Protein AF-A0A9D6FSY7-F1 (afdb_monomer_lite)

Sequence (154 aa):
MKGWLHASLIAGAVVLVAALAVVLFLSTRRRDRRDECRFHLMRMHNALAAAAPATAREWDHAPKGRAFWERSDDWPGARIPFDRRDLACPVLDRPTGSDYRGPAASYRALGPDDPIAADRDGNHLERGNVLLKSGTIVEADERLWTRAAKTTAD

Secondary structure (DSSP, 8-state):
-HHHHHHHHHHHHHHHHHHHHHHHHHHHHHHHHHHHHHHHHHHHHHHHHHSS-TT-GGGGGS--THHHHHTGGGSSSS-----GGGGS-TTSSS--S--EEEESS-GGG--TTSEEEEEPTTSSSS--EEEETTS-EEE--HHHHHHHHHHEE-

Radius of gyration: 21.58 Å; chains: 1; bounding box: 56×24×69 Å

Structure (mmCIF, N/CA/C/O backbone):
data_AF-A0A9D6FSY7-F1
#
_entry.id   AF-A0A9D6FSY7-F1
#
loop_
_atom_site.group_PDB
_atom_site.id
_atom_site.type_symbol
_atom_site.label_atom_id
_atom_site.label_alt_id
_atom_site.label_comp_id
_atom_site.label_asym_id
_atom_site.label_entity_id
_atom_site.label_seq_id
_atom_site.pdbx_PDB_ins_code
_atom_site.Cartn_x
_atom_site.Cartn_y
_atom_site.Cartn_z
_atom_site.occupancy
_atom_site.B_iso_or_equiv
_atom_site.auth_seq_id
_atom_site.auth_comp_id
_atom_site.auth_asym_id
_atom_site.auth_atom_id
_atom_site.pdbx_PDB_model_num
ATOM 1 N N . MET A 1 1 ? -34.454 2.048 52.355 1.00 61.84 1 MET A N 1
ATOM 2 C CA . MET A 1 1 ? -34.746 2.204 50.907 1.00 61.84 1 MET A CA 1
ATOM 3 C C . MET A 1 1 ? -33.768 3.118 50.151 1.00 61.84 1 MET A C 1
ATOM 5 O O . MET A 1 1 ? -33.443 2.782 49.024 1.00 61.84 1 MET A O 1
ATOM 9 N N . LYS A 1 2 ? -33.230 4.213 50.723 1.00 65.00 2 LYS A N 1
ATOM 10 C CA . LYS A 1 2 ? -32.299 5.126 50.006 1.00 65.00 2 LYS A CA 1
ATOM 11 C C . LYS A 1 2 ? -30.979 4.491 49.510 1.00 65.00 2 LYS A C 1
ATOM 13 O O . LYS A 1 2 ? -30.523 4.845 48.429 1.00 65.00 2 LYS A O 1
ATOM 18 N N . GLY A 1 3 ? -30.399 3.531 50.240 1.00 69.81 3 GLY A N 1
ATOM 19 C CA . GLY A 1 3 ? -29.103 2.923 49.879 1.00 69.81 3 GLY A CA 1
ATOM 20 C C . GLY A 1 3 ? -29.105 2.057 48.609 1.00 69.81 3 GLY A C 1
ATOM 21 O O . GLY A 1 3 ? -28.117 2.032 47.884 1.00 69.81 3 GLY A O 1
ATOM 22 N N . TRP A 1 4 ? -30.225 1.405 48.284 1.00 72.56 4 TRP A N 1
ATOM 23 C CA . TRP A 1 4 ? -30.329 0.527 47.106 1.00 72.56 4 TRP A CA 1
ATOM 24 C C . TRP A 1 4 ? -30.330 1.296 45.781 1.00 72.56 4 TRP A C 1
ATOM 26 O O . TRP A 1 4 ? -29.761 0.842 44.788 1.00 72.56 4 TRP A O 1
ATOM 36 N N . LEU A 1 5 ? -30.915 2.496 45.779 1.00 77.44 5 LEU A N 1
ATOM 37 C CA . LEU A 1 5 ? -30.916 3.376 44.610 1.00 77.44 5 LEU A CA 1
ATOM 38 C C . LEU A 1 5 ? -29.502 3.875 44.282 1.00 77.44 5 LEU A C 1
ATOM 40 O O . LEU A 1 5 ? -29.130 3.935 43.117 1.00 77.44 5 LEU A O 1
ATOM 44 N N . HIS A 1 6 ? -28.688 4.170 45.301 1.00 75.62 6 HIS A N 1
ATOM 45 C CA . HIS A 1 6 ? -27.320 4.663 45.101 1.00 75.62 6 HIS A CA 1
ATOM 46 C C . HIS A 1 6 ? -26.401 3.557 44.574 1.00 75.62 6 HIS A C 1
ATOM 48 O O . HIS A 1 6 ? -25.659 3.780 43.623 1.00 75.62 6 HIS A O 1
ATOM 54 N N . ALA A 1 7 ? -26.506 2.344 45.128 1.00 80.38 7 ALA A N 1
ATOM 55 C CA . ALA A 1 7 ? -25.750 1.191 44.643 1.00 80.38 7 ALA A CA 1
ATOM 56 C C . ALA A 1 7 ? -26.077 0.858 43.175 1.00 80.38 7 ALA A C 1
ATOM 58 O O . ALA A 1 7 ? -25.171 0.599 42.386 1.00 80.38 7 ALA A O 1
ATOM 59 N N . SER A 1 8 ? -27.356 0.937 42.790 1.00 83.12 8 SER A N 1
ATOM 60 C CA . SER A 1 8 ? -27.796 0.667 41.413 1.00 83.12 8 SER A CA 1
ATOM 61 C C . SER A 1 8 ? -27.295 1.722 40.420 1.00 83.12 8 SER A C 1
ATOM 63 O O . SER A 1 8 ? -26.854 1.375 39.327 1.00 83.12 8 SER A O 1
ATOM 65 N N . LEU A 1 9 ? -27.306 3.004 40.807 1.00 87.19 9 LEU A N 1
ATOM 66 C CA . LEU A 1 9 ? -26.772 4.094 39.981 1.00 87.19 9 LEU A CA 1
ATOM 67 C C . LEU A 1 9 ? -25.257 3.972 39.779 1.00 87.19 9 LEU A C 1
ATOM 69 O O . LEU A 1 9 ? -24.778 4.122 38.657 1.00 87.19 9 LEU A O 1
ATOM 73 N N . ILE A 1 10 ? -24.510 3.656 40.842 1.00 89.56 10 ILE A N 1
ATOM 74 C CA . ILE A 1 10 ? -23.056 3.461 40.764 1.00 89.56 10 ILE A CA 1
ATOM 75 C C . ILE A 1 10 ? -22.729 2.258 39.874 1.00 89.56 10 ILE A C 1
ATOM 77 O O . ILE A 1 10 ? -21.892 2.373 38.983 1.00 89.56 10 ILE A O 1
ATOM 81 N N . ALA A 1 11 ? -23.417 1.128 40.060 1.00 90.25 11 ALA A N 1
ATOM 82 C CA . ALA A 1 11 ? -23.221 -0.054 39.224 1.00 90.25 11 ALA A CA 1
ATOM 83 C C . ALA A 1 11 ? -23.515 0.237 37.742 1.00 90.25 11 ALA A C 1
ATOM 85 O O . ALA A 1 11 ? -22.718 -0.123 36.876 1.00 90.25 11 ALA A O 1
ATOM 86 N N . GLY A 1 12 ? -24.609 0.951 37.449 1.00 92.81 12 GLY A N 1
ATOM 87 C CA . GLY A 1 12 ? -24.945 1.370 36.087 1.00 92.81 12 GLY A CA 1
ATOM 88 C C . GLY A 1 12 ? -23.874 2.265 35.458 1.00 92.81 12 GLY A C 1
ATOM 89 O O . GLY A 1 12 ? -23.474 2.038 34.317 1.00 92.81 12 GLY A O 1
ATOM 90 N N . ALA A 1 13 ? -23.353 3.235 36.215 1.00 93.56 13 ALA A N 1
ATOM 91 C CA . ALA A 1 13 ? -22.275 4.106 35.752 1.00 93.56 13 ALA A CA 1
ATOM 92 C C . ALA A 1 13 ? -20.982 3.325 35.463 1.00 93.56 13 ALA A C 1
ATOM 94 O O . ALA A 1 13 ? -20.362 3.541 34.423 1.00 93.56 13 ALA A O 1
ATOM 95 N N . VAL A 1 14 ? -20.598 2.382 36.331 1.00 95.12 14 VAL A N 1
ATOM 96 C CA . VAL A 1 14 ? -19.404 1.542 36.133 1.00 95.12 14 VAL A CA 1
ATOM 97 C C . VAL A 1 14 ? -19.524 0.695 34.865 1.00 95.12 14 VAL A C 1
ATOM 99 O O . VAL A 1 14 ? -18.584 0.655 34.072 1.00 95.12 14 VAL A O 1
ATOM 102 N N . VAL A 1 15 ? -20.680 0.063 34.632 1.00 95.88 15 VAL A N 1
ATOM 103 C CA . VAL A 1 15 ? -20.919 -0.735 33.417 1.00 95.88 15 VAL A CA 1
ATOM 104 C C . VAL A 1 15 ? -20.836 0.133 32.161 1.00 95.88 15 VAL A C 1
ATOM 106 O O . VAL A 1 15 ? -20.191 -0.261 31.189 1.00 95.88 15 VAL A O 1
ATOM 109 N N . LEU A 1 16 ? -21.430 1.331 32.183 1.00 96.31 16 LEU A N 1
ATOM 110 C CA . LEU A 1 16 ? -21.378 2.260 31.053 1.00 96.31 16 LEU A CA 1
ATOM 111 C C . LEU A 1 16 ? -19.943 2.711 30.747 1.00 96.31 16 LEU A C 1
ATOM 113 O O . LEU A 1 16 ? -19.524 2.689 29.590 1.00 96.31 16 LEU A O 1
ATOM 117 N N . VAL A 1 17 ? -19.174 3.081 31.775 1.00 96.50 17 VAL A N 1
ATOM 118 C CA . VAL A 1 17 ? -17.769 3.490 31.622 1.00 96.50 17 VAL A CA 1
ATOM 119 C C . VAL A 1 17 ? -16.923 2.340 31.074 1.00 96.50 17 VAL A C 1
ATOM 121 O O . VAL A 1 17 ? -16.138 2.552 30.151 1.00 96.50 17 VAL A O 1
ATOM 124 N N . ALA A 1 18 ? -17.110 1.118 31.580 1.00 95.94 18 ALA A N 1
ATOM 125 C CA . ALA A 1 18 ? -16.401 -0.057 31.082 1.00 95.94 18 ALA A CA 1
ATOM 126 C C . ALA A 1 18 ? -16.729 -0.346 29.606 1.00 95.94 18 ALA A C 1
ATOM 128 O O . ALA A 1 18 ? -15.821 -0.587 28.810 1.00 95.94 18 ALA A O 1
ATOM 129 N N . ALA A 1 19 ? -18.005 -0.264 29.216 1.00 95.69 19 ALA A N 1
ATOM 130 C CA . ALA A 1 19 ? -18.425 -0.447 27.828 1.00 95.69 19 ALA A CA 1
ATOM 131 C C . ALA A 1 19 ? -17.809 0.611 26.897 1.00 95.69 19 ALA A C 1
ATOM 133 O O . ALA A 1 19 ? -17.279 0.270 25.839 1.00 95.69 19 ALA A O 1
ATOM 134 N N . LEU A 1 20 ? -17.809 1.884 27.308 1.00 95.62 20 LEU A N 1
ATOM 135 C CA . LEU A 1 20 ? -17.168 2.967 26.557 1.00 95.62 20 LEU A CA 1
ATOM 136 C C . LEU A 1 20 ? -15.657 2.746 26.412 1.00 95.62 20 LEU A C 1
ATOM 138 O O . LEU A 1 20 ? -15.123 2.907 25.316 1.00 95.62 20 LEU A O 1
ATOM 142 N N . ALA A 1 21 ? -14.977 2.327 27.483 1.00 95.12 21 ALA A N 1
ATOM 143 C CA . ALA A 1 21 ? -13.548 2.026 27.446 1.00 95.12 21 ALA A CA 1
ATOM 144 C C . ALA A 1 21 ? -13.226 0.901 26.447 1.00 95.12 21 ALA A C 1
ATOM 146 O O . ALA A 1 21 ? -12.274 1.021 25.678 1.00 95.12 21 ALA A O 1
ATOM 147 N N . VAL A 1 22 ? -14.050 -0.153 26.397 1.00 96.06 22 VAL A N 1
ATOM 148 C CA . VAL A 1 22 ? -13.904 -1.243 25.418 1.00 96.06 22 VAL A CA 1
ATOM 149 C C . VAL A 1 22 ? -14.079 -0.729 23.987 1.00 96.06 22 VAL A C 1
ATOM 151 O O . VAL A 1 22 ? -13.255 -1.035 23.127 1.00 96.06 22 VAL A O 1
ATOM 154 N N . VAL A 1 23 ? -15.110 0.079 23.717 1.00 94.88 23 VAL A N 1
ATOM 155 C CA . VAL A 1 23 ? -15.351 0.651 22.378 1.00 94.88 23 VAL A CA 1
ATOM 156 C C . VAL A 1 23 ? -14.181 1.529 21.932 1.00 94.88 23 VAL A C 1
ATOM 158 O O . VAL A 1 23 ? -13.703 1.389 20.804 1.00 94.88 23 VAL A O 1
ATOM 161 N N . LEU A 1 24 ? -13.684 2.396 22.819 1.00 93.38 24 LEU A N 1
ATOM 162 C CA . LEU A 1 24 ? -12.535 3.255 22.535 1.00 93.38 24 LEU A CA 1
ATOM 163 C C . LEU A 1 24 ? -11.276 2.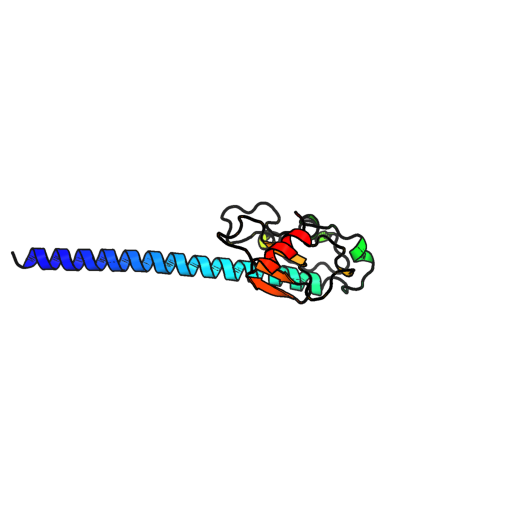431 22.258 1.00 93.38 24 LEU A C 1
ATOM 165 O O . LEU A 1 24 ? -10.621 2.665 21.247 1.00 93.38 24 LEU A O 1
ATOM 169 N N . PHE A 1 25 ? -10.988 1.425 23.087 1.00 93.19 25 PHE A N 1
ATOM 170 C CA . PHE A 1 25 ? -9.837 0.539 22.906 1.00 93.19 25 PHE A CA 1
ATOM 171 C C . PHE A 1 25 ? -9.888 -0.232 21.578 1.00 93.19 25 PHE A C 1
ATOM 173 O O . PHE A 1 25 ? -8.892 -0.333 20.863 1.00 93.19 25 PHE A O 1
ATOM 180 N N . LEU A 1 26 ? -11.057 -0.757 21.202 1.00 91.00 26 LEU A N 1
ATOM 181 C CA . LEU A 1 26 ? -11.227 -1.425 19.910 1.00 91.00 26 LEU A CA 1
ATOM 182 C C . LEU A 1 26 ? -11.065 -0.443 18.742 1.00 91.00 26 LEU A C 1
ATOM 184 O O . LEU A 1 26 ? -10.497 -0.807 17.711 1.00 91.00 26 LEU A O 1
ATOM 188 N N . SER A 1 27 ? -11.530 0.800 18.894 1.00 87.19 27 SER A N 1
ATOM 189 C CA . SER A 1 27 ? -11.366 1.839 17.877 1.00 87.19 27 SER A CA 1
ATOM 190 C C . SER A 1 27 ? -9.909 2.267 17.705 1.00 87.19 27 SER A C 1
ATOM 192 O O . SER A 1 27 ? -9.487 2.456 16.564 1.00 87.19 27 SER A O 1
ATOM 194 N N . THR A 1 28 ? -9.143 2.436 18.788 1.00 89.62 28 THR A N 1
ATOM 195 C CA . THR A 1 28 ? -7.717 2.795 18.701 1.00 89.62 28 THR A CA 1
ATOM 196 C C . THR A 1 28 ? -6.932 1.665 18.059 1.00 89.62 28 THR A C 1
ATOM 198 O O . THR A 1 28 ? -6.256 1.892 17.065 1.00 89.62 28 THR A O 1
ATOM 201 N N . ARG A 1 29 ? -7.159 0.419 18.494 1.00 88.88 29 ARG A N 1
ATOM 202 C CA . ARG A 1 29 ? -6.464 -0.746 17.935 1.00 88.88 29 ARG A CA 1
ATOM 203 C C . ARG A 1 29 ? -6.705 -0.926 16.431 1.00 88.88 29 ARG A C 1
ATOM 205 O O . ARG A 1 29 ? -5.813 -1.361 15.710 1.00 88.88 29 ARG A O 1
ATOM 212 N N . ARG A 1 30 ? -7.908 -0.598 15.940 1.00 86.31 30 ARG A N 1
ATOM 213 C CA . ARG A 1 30 ? -8.216 -0.610 14.497 1.00 86.31 30 ARG A CA 1
ATOM 214 C C . ARG A 1 30 ? -7.459 0.474 13.729 1.00 86.31 30 ARG A C 1
ATOM 216 O O . ARG A 1 30 ? -7.047 0.209 12.605 1.00 86.31 30 ARG A O 1
ATOM 223 N N . ARG A 1 31 ? -7.294 1.669 14.307 1.00 86.88 31 ARG A N 1
ATOM 224 C CA . ARG A 1 31 ? -6.498 2.749 13.701 1.00 86.88 31 ARG A CA 1
ATOM 225 C C . ARG A 1 31 ? -5.022 2.379 13.669 1.00 86.88 31 ARG A C 1
ATOM 227 O O . ARG A 1 31 ? -4.445 2.412 12.593 1.00 86.88 31 ARG A O 1
ATOM 234 N N . ASP A 1 32 ? -4.487 1.882 14.782 1.00 90.38 32 ASP A N 1
ATOM 235 C CA . ASP A 1 32 ? -3.085 1.464 14.883 1.00 90.38 32 ASP A CA 1
ATOM 236 C C . ASP A 1 32 ? -2.738 0.413 13.817 1.00 90.38 32 ASP A C 1
ATOM 238 O O . ASP A 1 32 ? -1.761 0.565 13.090 1.00 90.38 32 ASP A O 1
ATOM 242 N N . ARG A 1 33 ? -3.594 -0.606 13.634 1.00 91.31 33 ARG A N 1
ATOM 243 C CA . ARG A 1 33 ? -3.414 -1.615 12.572 1.00 91.31 33 ARG A CA 1
ATOM 244 C C . ARG A 1 33 ? -3.491 -1.017 11.161 1.00 91.31 33 ARG A C 1
ATOM 246 O O . ARG A 1 33 ? -2.769 -1.453 10.270 1.00 91.31 33 ARG A O 1
ATOM 253 N N . ARG A 1 34 ? -4.368 -0.035 10.917 1.00 90.88 34 ARG A N 1
ATOM 254 C CA . ARG A 1 34 ? -4.451 0.642 9.608 1.00 90.88 34 ARG A CA 1
ATOM 255 C C . ARG A 1 34 ? -3.198 1.477 9.331 1.00 90.88 34 ARG A C 1
ATOM 257 O O . ARG A 1 34 ? -2.698 1.446 8.209 1.00 90.88 34 ARG A O 1
ATOM 264 N N . ASP A 1 35 ? -2.676 2.171 10.336 1.00 92.69 35 ASP A N 1
ATOM 265 C CA . ASP A 1 35 ? -1.441 2.949 10.222 1.00 92.69 35 ASP A CA 1
ATOM 266 C C . ASP A 1 35 ? -0.224 2.037 10.021 1.00 92.69 35 ASP A C 1
ATOM 268 O O . ASP A 1 35 ? 0.632 2.320 9.183 1.00 92.69 35 ASP A O 1
ATOM 272 N N . GLU A 1 36 ? -0.193 0.887 10.696 1.00 93.75 36 GLU A N 1
ATOM 273 C CA . GLU A 1 36 ? 0.817 -0.153 10.494 1.00 93.75 36 GLU A CA 1
ATOM 274 C C . GLU A 1 36 ? 0.779 -0.718 9.063 1.00 93.75 36 GLU A C 1
ATOM 276 O O . GLU A 1 36 ? 1.824 -0.881 8.436 1.00 93.75 36 GLU A O 1
ATOM 281 N N . CYS A 1 37 ? -0.410 -0.919 8.482 1.00 93.75 37 CYS A N 1
ATOM 282 C CA . CYS A 1 37 ? -0.544 -1.326 7.078 1.00 93.75 37 CYS A CA 1
ATOM 283 C C . CYS A 1 37 ? 0.054 -0.279 6.121 1.00 93.75 37 CYS A C 1
ATOM 285 O O . CYS A 1 37 ? 0.814 -0.615 5.209 1.00 93.75 37 CYS A O 1
ATOM 287 N N . ARG A 1 38 ? -0.211 1.014 6.359 1.00 95.31 38 ARG A N 1
ATOM 288 C CA . ARG A 1 38 ? 0.403 2.104 5.579 1.00 95.31 38 ARG A CA 1
ATOM 289 C C . ARG A 1 38 ? 1.922 2.113 5.754 1.00 95.31 38 ARG A C 1
ATOM 291 O O . ARG A 1 38 ? 2.651 2.333 4.791 1.00 95.31 38 ARG A O 1
ATOM 298 N N . PHE A 1 39 ? 2.410 1.839 6.960 1.00 95.12 39 PHE A N 1
ATOM 299 C CA . PHE A 1 39 ? 3.839 1.736 7.233 1.00 95.12 39 PHE A CA 1
ATOM 300 C C . PHE A 1 39 ? 4.499 0.559 6.492 1.00 95.12 39 PHE A C 1
ATOM 302 O O . PHE A 1 39 ? 5.581 0.731 5.929 1.00 95.12 39 PHE A O 1
ATOM 309 N N . HIS A 1 40 ? 3.841 -0.603 6.415 1.00 94.81 40 HIS A N 1
ATOM 310 C CA . HIS A 1 40 ? 4.302 -1.749 5.620 1.00 94.81 40 HIS A CA 1
ATOM 311 C C . HIS A 1 40 ? 4.436 -1.385 4.135 1.00 94.81 40 HIS A C 1
ATOM 313 O O . HIS A 1 40 ? 5.511 -1.545 3.555 1.00 94.81 40 HIS A O 1
ATOM 319 N N . LEU A 1 41 ? 3.399 -0.782 3.546 1.00 95.19 41 LEU A N 1
ATOM 320 C CA . LEU A 1 41 ? 3.429 -0.313 2.156 1.00 95.19 41 LEU A CA 1
ATOM 321 C C . LEU A 1 41 ? 4.527 0.735 1.911 1.00 95.19 41 LEU A C 1
ATOM 323 O O . LEU A 1 41 ? 5.200 0.701 0.882 1.00 95.19 41 LEU A O 1
ATOM 327 N N . MET A 1 42 ? 4.758 1.639 2.866 1.00 95.56 42 MET A N 1
ATOM 328 C CA . MET A 1 42 ? 5.838 2.627 2.785 1.00 95.56 42 MET A CA 1
ATOM 329 C C . MET A 1 42 ? 7.218 1.957 2.776 1.00 95.56 42 MET A C 1
ATOM 331 O O . MET A 1 42 ? 8.090 2.335 1.996 1.00 95.56 42 MET A O 1
ATOM 335 N N . ARG A 1 43 ? 7.433 0.935 3.613 1.00 94.31 43 ARG A N 1
ATOM 336 C CA . ARG A 1 43 ? 8.686 0.162 3.617 1.00 94.31 43 ARG A CA 1
ATOM 337 C C . ARG A 1 43 ? 8.905 -0.580 2.304 1.00 94.31 43 ARG A C 1
ATOM 339 O O . ARG A 1 43 ? 10.021 -0.554 1.789 1.00 94.31 43 ARG A O 1
ATOM 346 N N . MET A 1 44 ? 7.850 -1.176 1.747 1.00 93.19 44 MET A N 1
ATOM 347 C CA . MET A 1 44 ? 7.895 -1.811 0.427 1.00 93.19 44 MET A CA 1
ATOM 348 C C . MET A 1 44 ? 8.283 -0.800 -0.661 1.00 93.19 44 MET A C 1
ATOM 350 O O . MET A 1 44 ? 9.155 -1.091 -1.480 1.00 93.19 44 MET A O 1
ATOM 354 N N . HIS A 1 45 ? 7.698 0.406 -0.644 1.00 93.75 45 HIS A N 1
ATOM 355 C CA . HIS A 1 45 ? 8.062 1.482 -1.573 1.00 93.75 45 HIS A CA 1
ATOM 356 C C . HIS A 1 45 ? 9.519 1.909 -1.425 1.00 93.75 45 HIS A C 1
ATOM 358 O O . HIS A 1 45 ? 10.235 1.947 -2.418 1.00 93.75 45 HIS A O 1
ATOM 364 N N . ASN A 1 46 ? 9.979 2.171 -0.201 1.00 91.56 46 ASN A N 1
ATOM 365 C CA . ASN A 1 46 ? 11.355 2.598 0.051 1.00 91.56 46 ASN A CA 1
ATOM 366 C C . ASN A 1 46 ? 12.372 1.548 -0.408 1.00 91.56 46 ASN A C 1
ATOM 368 O O . ASN A 1 46 ? 13.396 1.894 -0.996 1.00 91.56 46 ASN A O 1
ATOM 372 N N . ALA A 1 47 ? 12.082 0.264 -0.180 1.00 90.81 47 ALA A N 1
ATOM 373 C CA . ALA A 1 47 ? 12.9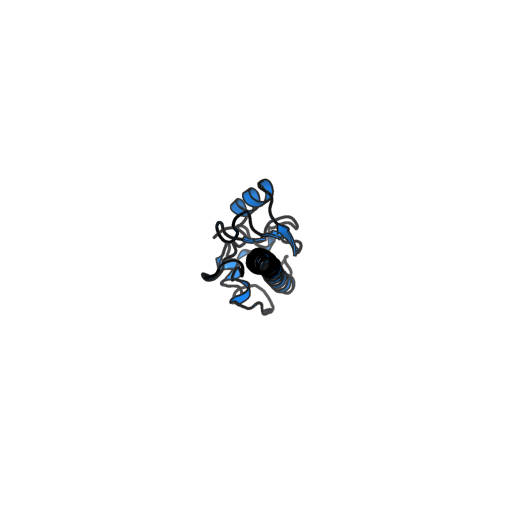29 -0.814 -0.666 1.00 90.81 47 ALA A CA 1
ATOM 374 C C . ALA A 1 47 ? 12.964 -0.873 -2.197 1.00 90.81 47 ALA A C 1
ATOM 376 O O . ALA A 1 47 ? 14.033 -1.040 -2.773 1.00 90.81 47 ALA A O 1
ATOM 377 N N . LEU A 1 48 ? 11.822 -0.676 -2.858 1.00 90.00 48 LEU A N 1
ATOM 378 C CA . LEU A 1 48 ? 11.738 -0.625 -4.315 1.00 90.00 48 LEU A CA 1
ATOM 379 C C . LEU A 1 48 ? 12.422 0.617 -4.908 1.00 90.00 48 LEU A C 1
ATOM 381 O O . LEU A 1 48 ? 13.052 0.535 -5.957 1.00 90.00 48 LEU A O 1
ATOM 385 N N . ALA A 1 49 ? 12.304 1.766 -4.245 1.00 88.12 49 ALA A N 1
ATOM 386 C CA . ALA A 1 49 ? 12.900 3.028 -4.669 1.00 88.12 49 ALA A CA 1
ATOM 387 C C . ALA A 1 49 ? 14.428 3.014 -4.573 1.00 88.12 49 ALA A C 1
ATOM 389 O O . ALA A 1 49 ? 15.094 3.710 -5.339 1.00 88.12 49 ALA A O 1
ATOM 390 N N . ALA A 1 50 ? 14.970 2.247 -3.630 1.00 85.94 50 ALA A N 1
ATOM 391 C CA . ALA A 1 50 ? 16.405 2.134 -3.441 1.00 85.94 50 ALA A CA 1
ATOM 392 C C . ALA A 1 50 ? 16.999 0.835 -4.039 1.00 85.94 50 ALA A C 1
ATOM 394 O O . ALA A 1 50 ? 18.216 0.750 -4.219 1.00 85.94 50 ALA A O 1
ATOM 395 N N . ALA A 1 51 ? 16.159 -0.123 -4.458 1.00 81.50 51 ALA A N 1
ATOM 396 C CA . ALA A 1 51 ? 16.508 -1.068 -5.519 1.00 81.50 51 ALA A CA 1
ATOM 397 C C . ALA A 1 51 ? 16.819 -0.290 -6.819 1.00 81.50 51 ALA A C 1
ATOM 399 O O . ALA A 1 51 ? 16.529 0.902 -6.919 1.00 81.50 51 ALA A O 1
ATOM 400 N N . ALA A 1 52 ? 17.480 -0.922 -7.795 1.00 68.62 52 ALA A N 1
ATOM 401 C CA . ALA A 1 52 ? 18.058 -0.241 -8.965 1.00 68.62 52 ALA A CA 1
ATOM 402 C C . ALA A 1 52 ? 17.106 0.780 -9.639 1.00 68.62 52 ALA A C 1
ATOM 404 O O . ALA A 1 52 ? 15.886 0.595 -9.586 1.00 68.62 52 ALA A O 1
ATOM 405 N N . PRO A 1 53 ? 17.630 1.811 -10.349 1.00 79.75 53 PRO A N 1
ATOM 406 C CA . PRO A 1 53 ? 16.814 2.866 -10.950 1.00 79.75 53 PRO A CA 1
ATOM 407 C C . PRO A 1 53 ? 15.585 2.312 -11.670 1.00 79.75 53 PRO A C 1
ATOM 409 O O . PRO A 1 53 ? 15.686 1.333 -12.406 1.00 79.75 53 PRO A O 1
ATOM 412 N N . ALA A 1 54 ? 14.427 2.958 -11.518 1.00 69.62 54 ALA A N 1
ATOM 413 C CA . ALA A 1 54 ? 13.173 2.484 -12.117 1.00 69.62 54 ALA A CA 1
ATOM 414 C C . ALA A 1 54 ? 13.218 2.368 -13.657 1.00 69.62 54 ALA A C 1
ATOM 416 O O . ALA A 1 54 ? 12.319 1.784 -14.255 1.00 69.62 54 ALA A O 1
ATOM 417 N N . THR A 1 55 ? 14.245 2.931 -14.300 1.00 73.88 55 THR A N 1
ATOM 418 C CA . THR A 1 55 ? 14.529 2.854 -15.739 1.00 73.88 55 THR A CA 1
ATOM 419 C C . THR A 1 55 ? 15.363 1.635 -16.147 1.00 73.88 55 THR A C 1
ATOM 421 O O . THR A 1 55 ? 15.530 1.402 -17.347 1.00 73.88 55 THR A O 1
ATOM 424 N N . ALA A 1 56 ? 15.877 0.856 -15.190 1.00 84.06 56 ALA A N 1
ATOM 425 C CA . ALA A 1 56 ? 16.691 -0.326 -15.450 1.00 84.06 56 ALA A CA 1
ATOM 426 C C . ALA A 1 56 ? 15.911 -1.347 -16.299 1.00 84.06 56 ALA A C 1
ATOM 428 O O . ALA A 1 56 ? 14.703 -1.540 -16.122 1.00 84.06 56 ALA A O 1
ATOM 429 N N . ARG A 1 57 ? 16.579 -1.962 -17.283 1.00 89.25 57 ARG A N 1
ATOM 430 C CA . ARG A 1 57 ? 15.921 -2.870 -18.241 1.00 89.25 57 ARG A CA 1
ATOM 431 C C . ARG A 1 57 ? 15.522 -4.194 -17.608 1.00 89.25 57 ARG A C 1
ATOM 433 O O . ARG A 1 57 ? 14.538 -4.798 -18.011 1.00 89.25 57 ARG A O 1
ATOM 440 N N . GLU A 1 58 ? 16.247 -4.585 -16.580 1.00 90.81 58 GLU A N 1
ATOM 441 C CA . GLU A 1 58 ? 16.083 -5.794 -15.796 1.00 90.81 58 GLU A CA 1
ATOM 442 C C . GLU A 1 58 ? 14.701 -5.861 -15.122 1.00 90.81 58 GLU A C 1
ATOM 444 O O . GLU A 1 58 ? 14.165 -6.951 -14.930 1.00 90.81 58 GLU A O 1
ATOM 449 N N . TRP A 1 59 ? 14.067 -4.710 -14.854 1.00 90.69 59 TRP A N 1
ATOM 450 C CA . TRP A 1 59 ? 12.700 -4.644 -14.324 1.00 90.69 59 TRP A CA 1
ATOM 451 C C . TRP A 1 59 ? 11.641 -5.229 -15.269 1.00 90.69 59 TRP A C 1
ATOM 453 O O . TRP A 1 59 ? 10.571 -5.612 -14.802 1.00 90.69 59 TRP A O 1
ATOM 463 N N . ASP A 1 60 ? 11.922 -5.352 -16.572 1.00 92.06 60 ASP A N 1
ATOM 464 C CA . ASP A 1 60 ? 11.008 -6.004 -17.522 1.00 92.06 60 ASP A CA 1
ATOM 465 C C . ASP A 1 60 ? 10.878 -7.514 -17.285 1.00 92.06 60 ASP A C 1
ATOM 467 O O . ASP A 1 60 ? 9.887 -8.120 -17.700 1.00 92.06 60 ASP A O 1
ATOM 471 N N . HIS A 1 61 ? 11.865 -8.108 -16.613 1.00 91.50 61 HIS A N 1
ATOM 472 C CA . HIS A 1 61 ? 11.910 -9.530 -16.279 1.00 91.50 61 HIS A CA 1
ATOM 473 C C . HIS A 1 61 ? 11.502 -9.816 -14.833 1.00 91.50 61 HIS A C 1
ATOM 475 O O . HIS A 1 61 ? 11.367 -10.984 -14.465 1.00 91.50 61 HIS A O 1
ATOM 481 N N . ALA A 1 62 ? 11.294 -8.774 -14.021 1.00 91.31 62 ALA A N 1
ATOM 482 C CA . ALA A 1 62 ? 10.803 -8.944 -12.666 1.00 91.31 62 ALA A CA 1
ATOM 483 C C . ALA A 1 62 ? 9.428 -9.646 -12.687 1.00 91.31 62 ALA A C 1
ATOM 485 O O . ALA A 1 62 ? 8.628 -9.419 -13.608 1.00 91.31 62 ALA A O 1
ATOM 486 N N . PRO A 1 63 ? 9.129 -10.497 -11.689 1.00 92.19 63 PRO A N 1
ATOM 487 C CA . PRO A 1 63 ? 7.813 -11.112 -11.564 1.00 92.19 63 PRO A CA 1
ATOM 488 C C . PRO A 1 63 ? 6.700 -10.059 -11.490 1.00 92.19 63 PRO A C 1
ATOM 490 O O . PRO A 1 63 ? 6.940 -8.889 -11.229 1.00 92.19 63 PRO A O 1
ATOM 493 N N . LYS A 1 64 ? 5.458 -10.464 -11.729 1.00 93.62 64 LYS A N 1
ATOM 494 C CA . LYS A 1 64 ? 4.288 -9.575 -11.677 1.00 93.62 64 LYS A CA 1
ATOM 495 C C . LYS A 1 64 ? 3.307 -10.081 -10.634 1.00 93.62 64 LYS A C 1
ATOM 497 O O . LYS A 1 64 ? 3.469 -11.189 -10.122 1.00 93.62 64 LYS A O 1
ATOM 502 N N . GLY A 1 65 ? 2.290 -9.278 -10.343 1.00 94.19 65 GLY A N 1
ATOM 503 C CA . GLY A 1 65 ? 1.294 -9.607 -9.334 1.00 94.19 65 GLY A CA 1
ATOM 504 C C . GLY A 1 65 ? 1.943 -9.836 -7.975 1.00 94.19 65 GLY A C 1
ATOM 505 O O . GLY A 1 65 ? 2.988 -9.261 -7.675 1.00 94.19 65 GLY A O 1
ATOM 506 N N . ARG A 1 66 ? 1.368 -10.708 -7.158 1.00 92.31 66 ARG A N 1
ATOM 507 C CA . ARG A 1 66 ? 1.888 -11.019 -5.817 1.00 92.31 66 ARG A CA 1
ATOM 508 C C . ARG A 1 66 ? 3.319 -11.553 -5.829 1.00 92.31 66 ARG A C 1
ATOM 510 O O . ARG A 1 66 ? 4.125 -11.196 -4.970 1.00 92.31 66 ARG A O 1
ATOM 517 N N . ALA A 1 67 ? 3.659 -12.342 -6.849 1.00 92.75 67 ALA A N 1
ATOM 518 C CA . ALA A 1 67 ? 4.998 -12.893 -7.013 1.00 92.75 67 ALA A CA 1
ATOM 519 C C . ALA A 1 67 ? 6.071 -11.799 -7.140 1.00 92.75 67 ALA A C 1
ATOM 521 O O . ALA A 1 67 ? 7.224 -12.062 -6.810 1.00 92.75 67 ALA A O 1
ATOM 522 N N . PHE A 1 68 ? 5.711 -10.582 -7.577 1.00 93.81 68 PHE A N 1
ATOM 523 C CA . PHE A 1 68 ? 6.618 -9.430 -7.558 1.00 93.81 68 PHE A CA 1
ATOM 524 C C . PHE A 1 68 ? 7.159 -9.177 -6.150 1.00 93.81 68 PHE A C 1
ATOM 526 O O . PHE A 1 68 ? 8.361 -8.998 -5.992 1.00 93.81 68 PHE A O 1
ATOM 533 N N . TRP A 1 69 ? 6.299 -9.216 -5.131 1.00 92.62 69 TRP A N 1
ATOM 534 C CA . TRP A 1 69 ? 6.683 -8.986 -3.740 1.00 92.62 69 TRP A CA 1
ATOM 535 C C . TRP A 1 69 ? 7.343 -10.205 -3.102 1.00 92.62 69 TRP A C 1
ATOM 537 O O . TRP A 1 69 ? 8.348 -10.077 -2.411 1.00 92.62 69 TRP A O 1
ATOM 547 N N . GLU A 1 70 ? 6.792 -11.395 -3.343 1.00 91.31 70 GLU A N 1
ATOM 548 C CA . GLU A 1 70 ? 7.274 -12.640 -2.729 1.00 91.31 70 GLU A CA 1
ATOM 549 C C . GLU A 1 70 ? 8.664 -13.049 -3.222 1.00 91.31 70 GLU A C 1
ATOM 551 O O . GLU A 1 70 ? 9.403 -13.731 -2.510 1.00 91.31 70 GLU A O 1
ATOM 556 N N . ARG A 1 71 ? 9.023 -12.618 -4.433 1.00 91.19 71 ARG A N 1
ATOM 557 C CA . ARG A 1 71 ? 10.322 -12.857 -5.062 1.00 91.19 71 ARG A CA 1
ATOM 558 C C . ARG A 1 71 ? 11.153 -11.579 -5.137 1.00 91.19 71 ARG A C 1
ATOM 560 O O . ARG A 1 71 ? 11.871 -11.361 -6.109 1.00 91.19 71 ARG A O 1
ATOM 567 N N . SER A 1 72 ? 11.073 -10.733 -4.114 1.00 89.94 72 SER A N 1
ATOM 568 C CA . SER A 1 72 ? 11.888 -9.516 -4.028 1.00 89.94 72 SER A CA 1
ATOM 569 C C . SER A 1 72 ? 13.395 -9.785 -4.017 1.00 89.94 72 SER A C 1
ATOM 571 O O . SER A 1 72 ? 14.178 -8.928 -4.417 1.00 89.94 72 SER A O 1
ATOM 573 N N . ASP A 1 73 ? 13.809 -11.003 -3.660 1.00 86.81 73 ASP A N 1
ATOM 574 C CA . ASP A 1 73 ? 15.194 -11.468 -3.780 1.00 86.81 73 ASP A CA 1
ATOM 575 C C . ASP A 1 73 ? 15.717 -11.520 -5.229 1.00 86.81 73 ASP A C 1
ATOM 577 O O . ASP A 1 73 ? 16.941 -11.519 -5.416 1.00 86.81 73 ASP A O 1
ATOM 581 N N . ASP A 1 74 ? 14.808 -11.554 -6.215 1.00 86.44 74 ASP A N 1
ATOM 582 C CA . ASP A 1 74 ? 15.087 -11.569 -7.658 1.00 86.44 74 ASP A CA 1
ATOM 583 C C . ASP A 1 74 ? 15.058 -10.158 -8.278 1.00 86.44 74 ASP A C 1
ATOM 585 O O . ASP A 1 74 ? 15.216 -10.008 -9.494 1.00 86.44 74 ASP A O 1
ATOM 589 N N . TRP A 1 75 ? 14.808 -9.110 -7.483 1.00 88.88 75 TRP A N 1
ATOM 590 C CA . TRP A 1 75 ? 14.750 -7.746 -8.002 1.00 88.88 75 TRP A CA 1
ATOM 591 C C . TRP A 1 75 ? 16.118 -7.248 -8.487 1.00 88.88 75 TRP A C 1
ATOM 593 O O . TRP A 1 75 ? 17.153 -7.582 -7.904 1.00 88.88 75 TRP A O 1
ATOM 603 N N . PRO A 1 76 ? 16.145 -6.391 -9.522 1.00 86.81 76 PRO A N 1
ATOM 604 C CA . PRO A 1 76 ? 17.373 -5.746 -9.961 1.00 86.81 76 PRO A CA 1
ATOM 605 C C . PRO A 1 76 ? 17.995 -4.851 -8.877 1.00 86.81 76 PRO A C 1
ATOM 607 O O . PRO A 1 76 ? 17.332 -3.987 -8.300 1.00 86.81 76 PRO A O 1
ATOM 610 N N . GLY A 1 77 ? 19.310 -4.973 -8.681 1.00 83.06 77 GLY A N 1
ATOM 611 C CA . GLY A 1 77 ? 20.104 -4.055 -7.859 1.00 83.06 77 GLY A CA 1
ATOM 612 C C . GLY A 1 77 ? 20.445 -4.559 -6.460 1.00 83.06 77 GLY A C 1
ATOM 613 O O . GLY A 1 77 ? 20.463 -5.757 -6.186 1.00 83.06 77 GLY A O 1
ATOM 614 N N . ALA A 1 78 ? 20.799 -3.617 -5.582 1.00 69.81 78 ALA A N 1
ATOM 615 C CA . ALA A 1 78 ? 21.138 -3.926 -4.202 1.00 69.81 78 ALA A CA 1
ATOM 616 C C . ALA A 1 78 ? 19.883 -4.364 -3.441 1.00 69.81 78 ALA A C 1
ATOM 618 O O . ALA A 1 78 ? 18.844 -3.708 -3.505 1.00 69.81 78 ALA A O 1
ATOM 619 N N . ARG A 1 79 ? 19.996 -5.465 -2.694 1.00 69.69 79 ARG A N 1
ATOM 620 C CA . ARG A 1 79 ? 18.922 -5.929 -1.816 1.00 69.69 79 ARG A CA 1
ATOM 621 C C . ARG A 1 79 ? 18.720 -4.930 -0.692 1.00 69.69 79 ARG A C 1
ATOM 623 O O . ARG A 1 79 ? 19.651 -4.663 0.068 1.00 69.69 79 ARG A O 1
ATOM 630 N N . ILE A 1 80 ? 17.498 -4.432 -0.563 1.00 65.31 80 ILE A N 1
ATOM 631 C CA . ILE A 1 80 ? 17.116 -3.577 0.555 1.00 65.31 80 ILE A CA 1
ATOM 632 C C . ILE A 1 80 ? 16.117 -4.333 1.409 1.00 65.31 80 ILE A C 1
ATOM 634 O O . ILE A 1 80 ? 15.110 -4.813 0.884 1.00 65.31 80 ILE A O 1
ATOM 638 N N . PRO A 1 81 ? 16.399 -4.481 2.712 1.00 65.38 81 PRO A N 1
ATOM 639 C CA . PRO A 1 81 ? 15.597 -5.326 3.564 1.00 65.38 81 PRO A CA 1
ATOM 640 C C . PRO A 1 81 ? 14.275 -4.627 3.868 1.00 65.38 81 PRO A C 1
ATOM 642 O O . PRO A 1 81 ? 14.199 -3.729 4.705 1.00 65.38 81 PRO A O 1
ATOM 645 N N . PHE A 1 82 ? 13.217 -5.086 3.214 1.00 79.62 82 PHE A N 1
ATOM 646 C CA . PHE A 1 82 ? 11.926 -5.176 3.871 1.00 79.62 82 PHE A CA 1
ATOM 647 C C . PHE A 1 82 ? 11.735 -6.640 4.300 1.00 79.62 82 PHE A C 1
ATOM 649 O O . PHE A 1 82 ? 12.247 -7.571 3.677 1.00 79.62 82 PHE A O 1
ATOM 656 N N . ASP A 1 83 ? 11.104 -6.837 5.447 1.00 86.75 83 ASP A N 1
ATOM 657 C CA . ASP A 1 83 ? 10.908 -8.145 6.059 1.00 86.75 83 ASP A CA 1
ATOM 658 C C . ASP A 1 83 ? 9.697 -8.807 5.393 1.00 86.75 83 ASP A C 1
ATOM 660 O O . ASP A 1 83 ? 8.754 -8.124 4.997 1.00 86.75 83 ASP A O 1
ATOM 664 N N . ARG A 1 84 ? 9.662 -10.141 5.308 1.00 86.94 84 ARG A N 1
ATOM 665 C CA . ARG A 1 84 ? 8.455 -10.848 4.845 1.00 86.94 84 ARG A CA 1
ATOM 666 C C . ARG A 1 84 ? 7.227 -10.512 5.693 1.00 86.94 84 ARG A C 1
ATOM 668 O O . ARG A 1 84 ? 6.114 -10.578 5.189 1.00 86.94 84 ARG A O 1
ATOM 675 N N . ARG A 1 85 ? 7.417 -10.099 6.949 1.00 89.38 85 ARG A N 1
ATOM 676 C CA . ARG A 1 85 ? 6.362 -9.550 7.812 1.00 89.38 85 ARG A CA 1
ATOM 677 C C . ARG A 1 85 ? 5.720 -8.280 7.254 1.00 89.38 85 ARG A C 1
ATOM 679 O O . ARG A 1 85 ? 4.549 -8.053 7.524 1.00 89.38 85 ARG A O 1
ATOM 686 N N . ASP A 1 86 ? 6.427 -7.500 6.441 1.00 91.81 86 ASP A N 1
ATOM 687 C CA . ASP A 1 86 ? 5.845 -6.320 5.793 1.00 91.81 86 ASP A CA 1
ATOM 688 C C . ASP A 1 86 ? 4.917 -6.695 4.641 1.00 91.81 86 ASP A C 1
ATOM 690 O O . ASP A 1 86 ? 4.122 -5.873 4.208 1.00 91.81 86 ASP A O 1
ATOM 694 N N . LEU A 1 87 ? 4.996 -7.935 4.146 1.00 92.94 87 LEU A N 1
ATOM 695 C CA . LEU A 1 87 ? 4.074 -8.451 3.137 1.00 92.94 87 LEU A CA 1
ATOM 696 C C . LEU A 1 87 ? 2.752 -8.930 3.741 1.00 92.94 87 LEU A C 1
ATOM 698 O O . LEU A 1 87 ? 1.815 -9.199 2.993 1.00 92.94 87 LEU A O 1
ATOM 702 N N . ALA A 1 88 ? 2.664 -9.005 5.068 1.00 93.38 88 ALA A N 1
ATOM 703 C CA . ALA A 1 88 ? 1.437 -9.303 5.781 1.00 93.38 88 ALA A CA 1
ATOM 704 C C . ALA A 1 88 ? 0.623 -8.024 6.011 1.00 93.38 88 ALA A C 1
ATOM 706 O O . ALA A 1 88 ? 1.168 -6.975 6.380 1.00 93.38 88 ALA A O 1
ATOM 707 N N . CYS A 1 89 ? -0.694 -8.119 5.847 1.00 92.50 89 CYS A N 1
ATOM 708 C CA . CYS A 1 89 ? -1.595 -7.049 6.256 1.00 92.50 89 CYS A CA 1
ATOM 709 C C . CYS A 1 89 ? -1.853 -7.177 7.769 1.00 92.50 89 CYS A C 1
ATOM 711 O O . CYS A 1 89 ? -2.452 -8.164 8.192 1.00 92.50 89 CYS A O 1
ATOM 713 N N . PRO A 1 90 ? -1.466 -6.198 8.608 1.00 91.56 90 PRO A N 1
ATOM 714 C CA . PRO A 1 90 ? -1.651 -6.275 10.066 1.00 91.56 90 PRO A CA 1
ATOM 715 C C . PRO A 1 90 ? -3.124 -6.188 10.498 1.00 91.56 90 PRO A C 1
ATOM 717 O O . PRO A 1 90 ? -3.464 -6.422 11.661 1.00 91.56 90 PRO A O 1
ATOM 720 N N . VAL A 1 91 ? -4.022 -5.839 9.571 1.00 89.50 91 VAL A N 1
ATOM 721 C CA . VAL A 1 91 ? -5.470 -5.876 9.800 1.00 89.50 91 VAL A CA 1
ATOM 722 C C . VAL A 1 91 ? -5.985 -7.318 9.804 1.00 89.50 91 VAL A C 1
ATOM 724 O O . VAL A 1 91 ? -6.909 -7.616 10.565 1.00 89.50 91 VAL A O 1
ATOM 727 N N . LEU A 1 92 ? -5.354 -8.217 9.037 1.00 87.31 92 LEU A N 1
ATOM 728 C CA . LEU A 1 92 ? -5.660 -9.643 9.040 1.00 87.31 92 LEU A CA 1
ATOM 729 C C . LEU A 1 92 ? -5.053 -10.329 10.267 1.00 87.31 92 LEU A C 1
ATOM 731 O O . LEU A 1 92 ? -3.860 -10.237 10.536 1.00 87.31 92 LEU A O 1
ATOM 735 N N . ASP A 1 93 ? -5.863 -11.109 10.984 1.00 74.38 93 ASP A N 1
ATOM 736 C CA . ASP A 1 93 ? -5.376 -11.889 12.130 1.00 74.38 93 ASP A CA 1
ATOM 737 C C . ASP A 1 93 ? -4.569 -13.142 11.703 1.00 74.38 93 ASP A C 1
ATOM 739 O O . ASP A 1 93 ? -3.952 -13.794 12.547 1.00 74.38 93 ASP A O 1
ATOM 743 N N . ARG A 1 94 ? -4.578 -13.511 10.409 1.00 78.50 94 ARG A N 1
ATOM 744 C CA . ARG A 1 94 ? -3.852 -14.669 9.848 1.00 78.50 94 ARG A CA 1
ATOM 745 C C . ARG A 1 94 ? -3.261 -14.348 8.465 1.00 78.50 94 ARG A C 1
ATOM 747 O O . ARG A 1 94 ? -3.961 -14.536 7.471 1.00 78.50 94 ARG A O 1
ATOM 754 N N . PRO A 1 95 ? -2.004 -13.892 8.387 1.00 77.25 95 PRO A N 1
ATOM 755 C CA . PRO A 1 95 ? -1.383 -13.549 7.111 1.00 77.25 95 PRO A CA 1
ATOM 756 C C . PRO A 1 95 ? -1.046 -14.783 6.265 1.00 77.25 95 PRO A C 1
ATOM 758 O O . PRO A 1 95 ? -0.686 -15.835 6.803 1.00 77.25 95 PRO A O 1
ATOM 761 N N . THR A 1 96 ? -1.152 -14.659 4.937 1.00 69.19 96 THR A N 1
ATOM 762 C CA . THR A 1 96 ? -1.005 -15.778 3.982 1.00 69.19 96 THR A CA 1
ATOM 763 C C . THR A 1 96 ? 0.041 -15.511 2.899 1.00 69.19 96 THR A C 1
ATOM 765 O O . THR A 1 96 ? -0.254 -15.505 1.707 1.00 69.19 96 THR A O 1
ATOM 768 N N . GLY A 1 97 ? 1.295 -15.320 3.311 1.00 81.94 97 GLY A N 1
ATOM 769 C CA . GLY A 1 97 ? 2.363 -14.926 2.390 1.00 81.94 97 GLY A CA 1
ATOM 770 C C . GLY A 1 97 ? 2.299 -13.425 2.145 1.00 81.94 97 GLY A C 1
ATOM 771 O O . GLY A 1 97 ? 2.374 -12.666 3.110 1.00 81.94 97 GLY A O 1
ATOM 772 N N . SER A 1 98 ? 2.164 -12.999 0.885 1.00 87.81 98 SER A N 1
ATOM 773 C CA . SER A 1 98 ? 1.856 -11.600 0.588 1.00 87.81 98 SER A CA 1
ATOM 774 C C . SER A 1 98 ? 0.347 -11.360 0.537 1.00 87.81 98 SER A C 1
ATOM 776 O O . SER A 1 98 ? -0.367 -11.846 -0.345 1.00 87.81 98 SER A O 1
ATOM 778 N N . ASP A 1 99 ? -0.133 -10.563 1.488 1.00 93.44 99 ASP A N 1
ATOM 779 C CA . ASP A 1 99 ? -1.515 -10.096 1.552 1.00 93.44 99 ASP A CA 1
ATOM 780 C C . ASP A 1 99 ? -1.734 -8.843 0.684 1.00 93.44 99 ASP A C 1
ATOM 782 O O . ASP A 1 99 ? -2.816 -8.261 0.706 1.00 93.44 99 ASP A O 1
ATOM 786 N N . TYR A 1 100 ? -0.744 -8.447 -0.120 1.00 94.06 100 TYR A N 1
ATOM 787 C CA . TYR A 1 100 ? -0.830 -7.328 -1.053 1.00 94.06 100 TYR A CA 1
ATOM 788 C C . TYR A 1 100 ? -0.743 -7.827 -2.496 1.00 94.06 100 TYR A C 1
ATOM 790 O O . TYR A 1 100 ? 0.101 -8.650 -2.854 1.00 94.06 100 TYR A O 1
ATOM 798 N N . ARG A 1 101 ? -1.590 -7.275 -3.362 1.00 95.00 101 ARG A N 1
ATOM 799 C CA . ARG A 1 101 ? -1.440 -7.396 -4.814 1.00 95.00 101 ARG A CA 1
ATOM 800 C C . ARG A 1 101 ? -0.175 -6.661 -5.253 1.00 95.00 101 ARG A C 1
ATOM 802 O O . ARG A 1 101 ? 0.179 -5.632 -4.673 1.00 95.00 101 ARG A O 1
ATOM 809 N N . GLY A 1 102 ? 0.486 -7.151 -6.296 1.00 94.56 102 GLY A N 1
ATOM 810 C CA . GLY A 1 102 ? 1.613 -6.457 -6.936 1.00 94.56 102 GLY A CA 1
ATOM 811 C C . GLY A 1 102 ? 1.289 -5.998 -8.354 1.00 94.56 102 GLY A C 1
ATOM 812 O O . GLY A 1 102 ? 0.189 -6.255 -8.838 1.00 94.56 102 GLY A O 1
ATOM 813 N N . PRO A 1 103 ? 2.204 -5.310 -9.048 1.00 95.00 103 PRO A N 1
ATOM 814 C CA . PRO A 1 103 ? 1.909 -4.666 -10.323 1.00 95.00 103 PRO A CA 1
ATOM 815 C C . PRO A 1 103 ? 1.573 -5.686 -11.422 1.00 95.00 103 PRO A C 1
ATOM 817 O O . PRO A 1 103 ? 2.239 -6.711 -11.562 1.00 95.00 103 PRO A O 1
ATOM 820 N N . ALA A 1 104 ? 0.564 -5.401 -12.247 1.00 93.19 104 ALA A N 1
ATOM 821 C CA . ALA A 1 104 ? 0.189 -6.241 -13.392 1.00 93.19 104 ALA A CA 1
ATOM 822 C C . ALA A 1 104 ? 1.073 -5.995 -14.633 1.00 93.19 104 ALA A C 1
ATOM 824 O O . ALA A 1 104 ? 1.117 -6.818 -15.550 1.00 93.19 104 ALA A O 1
ATOM 825 N N . ALA A 1 105 ? 1.794 -4.872 -14.673 1.00 93.25 105 ALA A N 1
ATOM 826 C CA . ALA A 1 105 ? 2.750 -4.527 -15.724 1.00 93.25 105 ALA A CA 1
ATOM 827 C C . ALA A 1 105 ? 4.194 -4.518 -15.192 1.00 93.25 105 ALA A C 1
ATOM 829 O O . ALA A 1 105 ? 4.420 -4.579 -13.987 1.00 93.25 105 ALA A O 1
ATOM 830 N N . SER A 1 106 ? 5.177 -4.441 -16.100 1.00 92.50 106 SER A N 1
ATOM 831 C CA . SER A 1 106 ? 6.586 -4.222 -15.723 1.00 92.50 106 SER A CA 1
ATOM 832 C C . SER A 1 106 ? 6.697 -2.945 -14.894 1.00 92.50 106 SER A C 1
ATOM 834 O O . SER A 1 106 ? 6.130 -1.920 -15.281 1.00 92.50 106 SER A O 1
ATOM 836 N N . TYR A 1 107 ? 7.463 -2.980 -13.799 1.00 91.38 107 TYR A N 1
ATOM 837 C CA . TYR A 1 107 ? 7.669 -1.811 -12.941 1.00 91.38 107 TYR A CA 1
ATOM 838 C C . TYR A 1 107 ? 8.158 -0.591 -13.735 1.00 91.38 107 TYR A C 1
ATOM 840 O O . TYR A 1 107 ? 7.720 0.535 -13.482 1.00 91.38 107 TYR A O 1
ATOM 848 N N . ARG A 1 108 ? 8.991 -0.804 -14.764 1.00 92.00 108 ARG A N 1
ATOM 849 C CA . ARG A 1 108 ? 9.481 0.271 -15.638 1.00 92.00 108 ARG A CA 1
ATOM 850 C C . ARG A 1 108 ? 8.360 0.951 -16.428 1.00 92.00 108 ARG A C 1
ATOM 852 O O . ARG A 1 108 ? 8.429 2.157 -16.641 1.00 92.00 108 ARG A O 1
ATOM 859 N N . ALA A 1 109 ? 7.340 0.202 -16.846 1.00 93.06 109 ALA A N 1
ATOM 860 C CA . ALA A 1 109 ? 6.246 0.697 -17.687 1.00 93.06 109 ALA A CA 1
ATOM 861 C C . ALA A 1 109 ? 5.200 1.529 -16.924 1.00 93.06 109 ALA A C 1
ATOM 863 O O . ALA A 1 109 ? 4.385 2.200 -17.549 1.00 93.06 109 ALA A O 1
ATOM 864 N N . LEU A 1 110 ? 5.215 1.477 -15.593 1.00 92.88 110 LEU A N 1
ATOM 865 C CA . LEU A 1 110 ? 4.266 2.192 -14.745 1.00 92.88 110 LEU A CA 1
ATOM 866 C C . LEU A 1 110 ? 4.627 3.681 -14.640 1.00 92.88 110 LEU A C 1
ATOM 868 O O . LEU A 1 110 ? 5.796 4.036 -14.449 1.00 92.88 110 LEU A O 1
ATOM 872 N N . GLY A 1 111 ? 3.623 4.548 -14.720 1.00 94.19 111 GLY A N 1
ATOM 873 C CA . GLY A 1 111 ? 3.720 5.971 -14.409 1.00 94.19 111 GLY A CA 1
ATOM 874 C C . GLY A 1 111 ? 3.655 6.252 -12.899 1.00 94.19 111 GLY A C 1
ATOM 875 O O . GLY A 1 111 ? 3.359 5.349 -12.116 1.00 94.19 111 GLY A O 1
ATOM 876 N N . PRO A 1 112 ? 3.921 7.499 -12.461 1.00 94.06 112 PRO A N 1
ATOM 877 C CA . PRO A 1 112 ? 3.912 7.871 -11.041 1.00 94.06 112 PRO A CA 1
ATOM 878 C C . PRO A 1 112 ? 2.584 7.578 -10.328 1.00 94.06 112 PRO A C 1
ATOM 880 O O . PRO A 1 112 ? 2.590 7.126 -9.186 1.00 94.06 112 PRO A O 1
ATOM 883 N N . ASP A 1 113 ? 1.461 7.773 -11.022 1.00 95.50 113 ASP A N 1
ATOM 884 C CA . ASP A 1 113 ? 0.114 7.594 -10.468 1.00 95.50 113 ASP A CA 1
ATOM 885 C C . ASP A 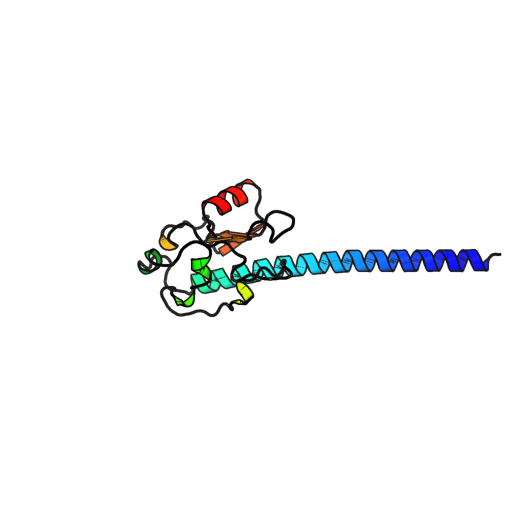1 113 ? -0.456 6.189 -10.694 1.00 95.50 113 ASP A C 1
ATOM 887 O O . ASP A 1 113 ? -1.653 5.964 -10.486 1.00 95.50 113 ASP A O 1
ATOM 891 N N . ASP A 1 114 ? 0.351 5.252 -11.198 1.00 94.94 114 ASP A N 1
ATOM 892 C CA . ASP A 1 114 ? -0.077 3.869 -11.360 1.00 94.94 114 ASP A CA 1
ATOM 893 C C . ASP A 1 114 ? 0.068 3.091 -10.044 1.00 94.94 114 ASP A C 1
ATOM 895 O O . ASP A 1 114 ? 1.098 3.202 -9.368 1.00 94.94 114 ASP A O 1
ATOM 899 N N . PRO A 1 115 ? -0.942 2.280 -9.677 1.00 96.31 115 PRO A N 1
ATOM 900 C CA . PRO A 1 115 ? -0.848 1.374 -8.541 1.00 96.31 115 PRO A CA 1
ATOM 901 C C . PRO A 1 115 ? 0.283 0.360 -8.725 1.00 96.31 115 PRO A C 1
ATOM 903 O O . PRO A 1 115 ? 0.311 -0.374 -9.714 1.00 96.31 115 PRO A O 1
ATOM 906 N N . ILE A 1 116 ? 1.180 0.288 -7.743 1.00 95.56 116 ILE A N 1
ATOM 907 C CA . ILE A 1 116 ? 2.215 -0.749 -7.652 1.00 95.56 116 ILE A CA 1
ATOM 908 C C . ILE A 1 116 ? 1.861 -1.801 -6.604 1.00 95.56 116 ILE A C 1
ATOM 910 O O . ILE A 1 116 ? 2.216 -2.960 -6.781 1.00 95.56 116 ILE A O 1
ATOM 914 N N . ALA A 1 117 ? 1.119 -1.432 -5.556 1.00 95.88 117 ALA A N 1
ATOM 915 C CA . ALA A 1 117 ? 0.564 -2.373 -4.592 1.00 95.88 117 ALA A CA 1
ATOM 916 C C . ALA A 1 117 ? -0.865 -1.986 -4.218 1.00 95.88 117 ALA A C 1
ATOM 918 O O . ALA A 1 117 ? -1.234 -0.810 -4.249 1.00 95.88 117 ALA A O 1
ATOM 919 N N . ALA A 1 118 ? -1.659 -2.972 -3.829 1.00 95.56 118 ALA A N 1
ATOM 920 C CA . ALA A 1 118 ? -2.963 -2.749 -3.223 1.00 95.56 118 ALA A CA 1
ATOM 921 C C . ALA A 1 118 ? -3.250 -3.855 -2.216 1.00 95.56 118 ALA A C 1
ATOM 923 O O . ALA A 1 118 ? -2.822 -4.991 -2.418 1.00 95.56 118 ALA A O 1
ATOM 924 N N . ASP A 1 119 ? -3.998 -3.544 -1.167 1.00 93.88 119 ASP A N 1
ATOM 925 C CA . ASP A 1 119 ? -4.587 -4.578 -0.321 1.00 93.88 119 ASP A CA 1
ATOM 926 C C . ASP A 1 119 ? -5.426 -5.568 -1.147 1.00 93.88 119 ASP A C 1
ATOM 928 O O . ASP A 1 119 ? -5.955 -5.246 -2.218 1.00 93.88 119 ASP A O 1
ATOM 932 N N . ARG A 1 120 ? -5.556 -6.795 -0.645 1.00 91.25 120 ARG A N 1
ATOM 933 C CA . ARG A 1 120 ? -6.457 -7.793 -1.226 1.00 91.25 120 ARG A CA 1
ATOM 934 C C . ARG A 1 120 ? -7.880 -7.588 -0.720 1.00 91.25 120 ARG A C 1
ATOM 936 O O . ARG A 1 120 ? -8.113 -7.052 0.366 1.00 91.25 120 ARG A O 1
ATOM 943 N N . ASP A 1 121 ? -8.842 -8.045 -1.518 1.00 87.31 121 ASP A N 1
ATOM 944 C CA . ASP A 1 121 ? -10.240 -8.065 -1.095 1.00 87.31 121 ASP A CA 1
ATOM 945 C C . ASP A 1 121 ? -10.372 -8.918 0.179 1.00 87.31 121 ASP A C 1
ATOM 947 O O . ASP A 1 121 ? -9.902 -10.054 0.232 1.00 87.31 121 ASP A O 1
ATOM 951 N N . GLY A 1 122 ? -10.994 -8.351 1.215 1.00 85.50 122 GLY A N 1
ATOM 952 C CA . GLY A 1 122 ? -11.154 -8.991 2.523 1.00 85.50 122 GLY A CA 1
ATOM 953 C C . GLY A 1 122 ? -10.076 -8.660 3.562 1.00 85.50 122 GLY A C 1
ATOM 954 O O . GLY A 1 122 ? -10.286 -8.975 4.732 1.00 85.50 122 GLY A O 1
ATOM 955 N N . ASN A 1 123 ? -8.977 -7.981 3.198 1.00 87.31 123 ASN A N 1
ATOM 956 C CA . ASN A 1 123 ? -8.000 -7.488 4.183 1.00 87.31 123 ASN A CA 1
ATOM 957 C C . ASN A 1 123 ? -8.621 -6.453 5.129 1.00 87.31 123 ASN A C 1
ATOM 959 O O . ASN A 1 123 ? -8.360 -6.439 6.330 1.00 87.31 123 ASN A O 1
ATOM 963 N N . HIS A 1 124 ? -9.450 -5.575 4.568 1.00 86.88 124 HIS A N 1
ATOM 964 C CA . HIS A 1 124 ? -10.162 -4.518 5.269 1.00 86.88 124 HIS A CA 1
ATOM 965 C C . HIS A 1 124 ? -11.675 -4.779 5.167 1.00 86.88 124 HIS A C 1
ATOM 967 O O . HIS A 1 124 ? -12.143 -5.404 4.218 1.00 86.88 124 HIS A O 1
ATOM 973 N N . LEU A 1 125 ? -12.454 -4.310 6.156 1.00 78.12 125 LEU A N 1
ATOM 974 C CA . LEU A 1 125 ? -13.931 -4.374 6.110 1.00 78.12 125 LEU A CA 1
ATOM 975 C C . LEU A 1 125 ? -14.514 -3.552 4.950 1.00 78.12 125 LEU A C 1
ATOM 977 O O . LEU A 1 125 ? -15.620 -3.814 4.488 1.00 78.12 125 LEU A O 1
ATOM 981 N N . GLU A 1 126 ? -13.762 -2.547 4.517 1.00 82.12 126 GLU A N 1
ATOM 982 C CA . GLU A 1 126 ? -14.035 -1.716 3.353 1.00 82.12 126 GLU A CA 1
ATOM 983 C C . GLU A 1 126 ? -12.914 -1.944 2.328 1.00 82.12 126 GLU A C 1
ATOM 985 O O . GLU A 1 126 ? -12.217 -2.958 2.347 1.00 82.12 126 GLU A O 1
ATOM 990 N N . ARG A 1 127 ? -12.705 -0.980 1.435 1.00 82.06 127 ARG A N 1
ATOM 991 C CA . ARG A 1 127 ? -11.534 -0.952 0.556 1.00 82.06 127 ARG A CA 1
ATOM 992 C C . ARG A 1 127 ? -10.271 -0.759 1.400 1.00 82.06 127 ARG A C 1
ATOM 994 O O . ARG A 1 127 ? -10.321 -0.195 2.493 1.00 82.06 127 ARG A O 1
ATOM 1001 N N . GLY A 1 128 ? -9.146 -1.260 0.909 1.00 90.06 128 GLY A N 1
ATOM 1002 C CA . GLY A 1 128 ? -7.865 -1.107 1.588 1.00 90.06 128 GLY A CA 1
ATOM 1003 C C . GLY A 1 128 ? -7.053 0.075 1.066 1.00 90.06 128 GLY A C 1
ATOM 1004 O O . GLY A 1 128 ? -7.549 0.976 0.381 1.00 90.06 128 GLY A O 1
ATOM 1005 N N . ASN A 1 129 ? -5.772 0.055 1.393 1.00 94.88 129 ASN A N 1
ATOM 1006 C CA . ASN A 1 129 ? -4.792 0.996 0.897 1.00 94.88 129 ASN A CA 1
ATOM 1007 C C . ASN A 1 129 ? -4.306 0.598 -0.503 1.00 94.88 129 ASN A C 1
ATOM 1009 O O . ASN A 1 129 ? -4.180 -0.577 -0.857 1.00 94.88 129 ASN A O 1
ATOM 1013 N N . VAL A 1 130 ? -3.986 1.617 -1.293 1.00 96.31 130 VAL A N 1
ATOM 1014 C CA . VAL A 1 130 ? -3.302 1.497 -2.579 1.00 96.31 130 VAL A CA 1
ATOM 1015 C C . VAL A 1 130 ? -2.009 2.299 -2.500 1.00 96.31 130 VAL A C 1
ATOM 1017 O O . VAL A 1 130 ? -2.017 3.469 -2.111 1.00 96.31 130 VAL A O 1
ATOM 1020 N N . LEU A 1 131 ? -0.904 1.660 -2.875 1.00 96.88 131 LEU A N 1
ATOM 1021 C CA . LEU A 1 131 ? 0.409 2.273 -3.027 1.00 96.88 131 LEU A CA 1
ATOM 1022 C C . LEU A 1 131 ? 0.635 2.596 -4.506 1.00 96.88 131 LEU A C 1
ATOM 1024 O O . LEU A 1 131 ? 0.636 1.700 -5.354 1.00 96.88 131 LEU A O 1
ATOM 1028 N N . LEU A 1 132 ? 0.853 3.872 -4.807 1.00 97.00 132 LEU A N 1
ATOM 1029 C CA . LEU A 1 132 ? 1.216 4.352 -6.139 1.00 97.00 132 LEU A CA 1
ATOM 1030 C C . LEU A 1 132 ? 2.736 4.321 -6.330 1.00 97.00 132 LEU A C 1
ATOM 1032 O O . LEU A 1 132 ? 3.494 4.387 -5.360 1.00 97.00 132 LEU A O 1
ATOM 1036 N N . LYS A 1 133 ? 3.202 4.262 -7.582 1.00 95.12 133 LYS A N 1
ATOM 1037 C CA . LYS A 1 133 ? 4.642 4.279 -7.897 1.00 95.12 133 LYS A CA 1
ATOM 1038 C C . LYS A 1 133 ? 5.362 5.514 -7.347 1.00 95.12 133 LYS A C 1
ATOM 1040 O O . LYS A 1 133 ? 6.528 5.428 -6.966 1.00 95.12 133 LYS A O 1
ATOM 1045 N N . SER A 1 134 ? 4.666 6.646 -7.266 1.00 95.12 134 SER A N 1
ATOM 1046 C CA . SER A 1 134 ? 5.151 7.881 -6.641 1.00 95.12 134 SER A CA 1
ATOM 1047 C C . SER A 1 134 ? 5.517 7.730 -5.157 1.00 95.12 134 SER A C 1
ATOM 1049 O O . SER A 1 134 ? 6.197 8.598 -4.618 1.00 95.12 134 SER A O 1
ATOM 1051 N N . GLY A 1 135 ? 5.067 6.660 -4.493 1.00 95.25 135 GLY A N 1
ATOM 1052 C CA . GLY A 1 135 ? 5.174 6.465 -3.045 1.00 95.25 135 GLY A CA 1
ATOM 1053 C C . GLY A 1 135 ? 3.964 6.974 -2.272 1.00 95.25 135 GLY A C 1
ATOM 1054 O O . GLY A 1 135 ? 3.892 6.823 -1.054 1.00 95.25 135 GLY A O 1
ATOM 1055 N N . THR A 1 136 ? 2.981 7.564 -2.956 1.00 97.12 136 THR A N 1
ATOM 1056 C CA . THR A 1 136 ? 1.738 7.983 -2.310 1.00 97.12 136 THR A CA 1
ATOM 1057 C C . THR A 1 136 ? 0.912 6.762 -1.902 1.00 97.12 136 THR A C 1
ATOM 1059 O O . THR A 1 136 ? 0.634 5.889 -2.723 1.00 97.12 136 THR A O 1
ATOM 1062 N N . ILE A 1 137 ? 0.487 6.734 -0.637 1.00 96.56 137 ILE A N 1
ATOM 1063 C CA . ILE A 1 137 ? -0.400 5.709 -0.079 1.00 96.56 137 ILE A CA 1
ATOM 1064 C C . ILE A 1 137 ? -1.749 6.347 0.220 1.00 96.56 137 ILE A C 1
ATOM 1066 O O . ILE A 1 137 ? -1.843 7.305 0.995 1.00 96.56 137 ILE A O 1
ATOM 1070 N N . VAL A 1 138 ? -2.804 5.802 -0.368 1.00 94.06 138 VAL A N 1
ATOM 1071 C CA . VAL A 1 138 ? -4.166 6.327 -0.239 1.00 94.06 138 VAL A CA 1
ATOM 1072 C C . VAL A 1 138 ? -5.123 5.221 0.170 1.00 94.06 138 VAL A C 1
ATOM 1074 O O . VAL A 1 138 ? -5.007 4.091 -0.297 1.00 94.06 138 VAL A O 1
ATOM 1077 N N . GLU A 1 139 ? -6.070 5.552 1.045 1.00 93.00 139 GLU A N 1
ATOM 1078 C CA . GLU A 1 139 ? -7.238 4.699 1.268 1.00 93.00 139 GLU A CA 1
ATOM 1079 C C . GLU A 1 139 ? -8.120 4.826 0.023 1.00 93.00 139 GLU A C 1
ATOM 1081 O O . GLU A 1 139 ? -8.459 5.937 -0.393 1.00 93.00 139 GLU A O 1
ATOM 1086 N N . ALA A 1 140 ? -8.385 3.709 -0.649 1.00 89.00 140 ALA A N 1
ATOM 1087 C CA . ALA A 1 140 ? -8.947 3.758 -1.988 1.00 89.00 140 ALA A CA 1
ATOM 1088 C C . ALA A 1 140 ? -10.450 4.051 -1.977 1.00 89.00 140 ALA A C 1
ATOM 1090 O O . ALA A 1 140 ? -11.240 3.349 -1.343 1.00 89.00 140 ALA A O 1
ATOM 1091 N N . ASP A 1 141 ? -10.864 5.029 -2.781 1.00 91.62 141 ASP A N 1
ATOM 1092 C CA . ASP A 1 141 ? -12.256 5.128 -3.210 1.00 91.62 141 ASP A CA 1
ATOM 1093 C C . ASP A 1 141 ? -12.606 4.015 -4.222 1.00 91.62 141 ASP A C 1
ATOM 1095 O O . ASP A 1 141 ? -11.771 3.195 -4.614 1.00 91.62 141 ASP A O 1
ATOM 1099 N N . GLU A 1 142 ? -13.862 3.964 -4.665 1.00 88.50 142 GLU A N 1
ATOM 1100 C CA . GLU A 1 142 ? -14.335 2.936 -5.602 1.00 88.50 142 GLU A CA 1
ATOM 1101 C C . GLU A 1 142 ? -13.580 2.917 -6.925 1.00 88.50 142 GLU A C 1
ATOM 1103 O O . GLU A 1 142 ? -13.269 1.856 -7.477 1.00 88.50 142 GLU A O 1
ATOM 1108 N N . ARG A 1 143 ? -13.285 4.110 -7.437 1.00 91.12 143 ARG A N 1
ATOM 1109 C CA . ARG A 1 143 ? -12.662 4.286 -8.739 1.00 91.12 143 ARG A CA 1
ATOM 1110 C C . ARG A 1 143 ? -11.218 3.817 -8.680 1.00 91.12 143 ARG A C 1
ATOM 1112 O O . ARG A 1 143 ? -10.784 3.075 -9.565 1.00 91.12 143 ARG A O 1
ATOM 1119 N N . LEU A 1 144 ? -10.487 4.227 -7.647 1.00 91.12 144 LEU A N 1
ATOM 1120 C CA . LEU A 1 144 ? -9.108 3.822 -7.450 1.00 91.12 144 LEU A CA 1
ATOM 1121 C C . LEU A 1 144 ? -9.007 2.334 -7.135 1.00 91.12 144 LEU A C 1
ATOM 1123 O O . LEU A 1 144 ? -8.139 1.676 -7.698 1.00 91.12 144 LEU A O 1
ATOM 1127 N N . TRP A 1 145 ? -9.910 1.787 -6.319 1.00 89.62 145 TRP A N 1
ATOM 1128 C CA . TRP A 1 145 ? -9.929 0.356 -6.020 1.00 89.62 145 TRP A CA 1
ATOM 1129 C C . TRP A 1 145 ? -10.157 -0.480 -7.279 1.00 89.62 145 TRP A C 1
ATOM 1131 O O . TRP A 1 145 ? -9.412 -1.417 -7.551 1.00 89.62 145 TRP A O 1
ATOM 1141 N N . THR A 1 146 ? -11.123 -0.083 -8.111 1.00 88.69 146 THR A N 1
ATOM 1142 C CA . THR A 1 146 ? -11.402 -0.751 -9.391 1.00 88.69 146 THR A CA 1
ATOM 1143 C C . THR A 1 146 ? -10.218 -0.656 -10.350 1.00 88.69 146 THR A C 1
ATOM 1145 O O . THR A 1 146 ? -9.918 -1.616 -11.060 1.00 88.69 146 THR A O 1
ATOM 1148 N N . ARG A 1 147 ? -9.534 0.495 -10.396 1.00 90.62 147 ARG A N 1
ATOM 1149 C CA . ARG A 1 147 ? -8.310 0.655 -11.191 1.00 90.62 147 ARG A CA 1
ATOM 1150 C C . ARG A 1 147 ? -7.207 -0.252 -10.658 1.00 90.62 147 ARG A C 1
ATOM 1152 O O . ARG A 1 147 ? -6.650 -1.008 -11.443 1.00 90.62 147 ARG A O 1
ATOM 1159 N N . ALA A 1 148 ? -6.948 -0.217 -9.353 1.00 87.69 148 AL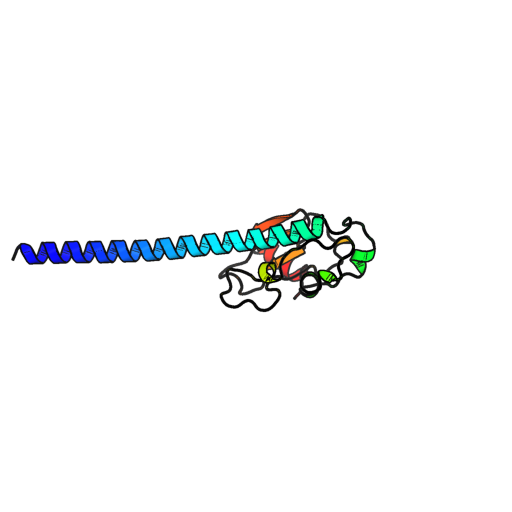A 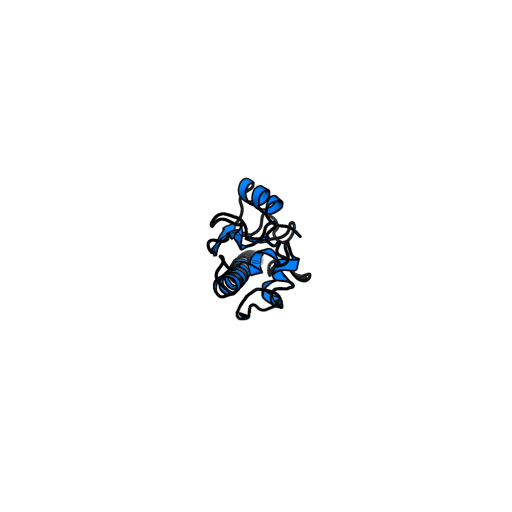A N 1
ATOM 1160 C CA . ALA A 1 148 ? -5.944 -1.042 -8.702 1.00 87.69 148 ALA A CA 1
ATOM 1161 C C . ALA A 1 148 ? -6.203 -2.527 -8.963 1.00 87.69 148 ALA A C 1
ATOM 1163 O O . ALA A 1 148 ? -5.311 -3.192 -9.453 1.00 87.69 148 ALA A O 1
ATOM 1164 N N . ALA A 1 149 ? -7.430 -3.021 -8.798 1.00 85.88 149 ALA A N 1
ATOM 1165 C CA . ALA A 1 149 ? -7.786 -4.410 -9.099 1.00 85.88 149 ALA A CA 1
ATOM 1166 C C . ALA A 1 149 ? -7.529 -4.837 -10.561 1.00 85.88 149 ALA A C 1
ATOM 1168 O O . ALA A 1 149 ? -7.387 -6.024 -10.831 1.00 85.88 149 ALA A O 1
ATOM 1169 N N . LYS A 1 150 ? -7.485 -3.891 -11.511 1.00 86.62 150 LYS A N 1
ATOM 1170 C CA . LYS A 1 150 ? -7.144 -4.156 -12.921 1.00 86.62 150 LYS A CA 1
ATOM 1171 C C . LYS A 1 150 ? -5.647 -4.042 -13.201 1.00 86.62 150 LYS A C 1
ATOM 1173 O O . LYS A 1 150 ? -5.152 -4.686 -14.121 1.00 86.62 150 LYS A O 1
ATOM 1178 N N . THR A 1 151 ? -4.947 -3.171 -12.475 1.00 85.38 151 THR A N 1
ATOM 1179 C CA . THR A 1 151 ? -3.530 -2.846 -12.705 1.00 85.38 151 THR A CA 1
ATOM 1180 C C . THR A 1 151 ? -2.589 -3.510 -11.708 1.00 85.38 151 THR A C 1
ATOM 1182 O O . THR A 1 151 ? -1.375 -3.403 -11.861 1.00 85.38 151 THR A O 1
ATOM 1185 N N . THR A 1 152 ? -3.127 -4.207 -10.713 1.00 87.00 152 THR A N 1
ATOM 1186 C CA . THR A 1 152 ? -2.421 -5.113 -9.816 1.00 87.00 152 THR A CA 1
ATOM 1187 C C . THR A 1 152 ? -3.017 -6.511 -9.939 1.00 87.00 152 THR A C 1
ATOM 1189 O O . THR A 1 152 ? -4.170 -6.680 -10.333 1.00 87.00 152 THR A O 1
ATOM 1192 N N . ALA A 1 153 ? -2.205 -7.524 -9.666 1.00 85.50 153 ALA A N 1
ATOM 1193 C CA . ALA A 1 153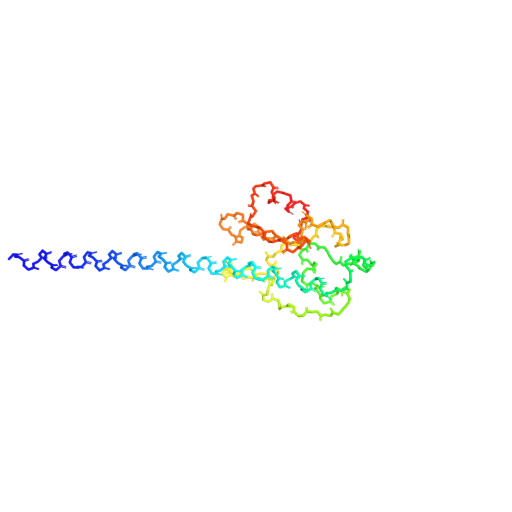 ? -2.587 -8.921 -9.778 1.00 85.50 153 ALA A CA 1
ATOM 1194 C C . ALA A 1 153 ? -2.224 -9.689 -8.504 1.00 85.50 153 ALA A C 1
ATOM 1196 O O . ALA A 1 153 ? -1.311 -9.312 -7.759 1.00 85.50 153 ALA A O 1
ATOM 1197 N N . ASP A 1 154 ? -2.983 -10.756 -8.280 1.00 80.69 154 ASP A N 1
ATOM 1198 C CA . ASP A 1 154 ? -2.723 -11.784 -7.274 1.00 80.69 154 ASP A CA 1
ATOM 1199 C C . ASP A 1 154 ? -1.602 -12.741 -7.722 1.00 80.69 154 ASP A C 1
ATOM 1201 O O . ASP A 1 154 ? -1.165 -12.689 -8.893 1.00 80.69 154 ASP A O 1
#

pLDDT: mean 88.74, std 7.66, range [61.84, 97.12]

Foldseek 3Di:
DVVVVVVVVVVVVVVVVVVVVVVVVVVVVLVVLQVLLLVLLLLVLVQVVPAPHLQDPLLQVQDAWLSNVLVLVSTHHDGDDDDQVSLARSLDPDGDRRQKFAFPGRSSPFDQAAFGIAGDPPSDPDGGWTQGNVRDIDRDDPVRSVRCPVGTHD